Protein AF-X0TTV6-F1 (afdb_monomer_lite)

Organism: NCBI:txid412755

Structure (mmCIF, N/CA/C/O backbone):
data_AF-X0TTV6-F1
#
_entry.id   AF-X0TTV6-F1
#
loop_
_atom_site.group_PDB
_atom_site.id
_atom_site.type_symbol
_atom_site.label_atom_id
_atom_site.label_alt_id
_atom_site.label_comp_id
_atom_site.label_asym_id
_atom_site.label_entity_id
_atom_site.label_seq_id
_atom_site.pdbx_PDB_ins_code
_atom_site.Cartn_x
_atom_site.Cartn_y
_atom_site.Cartn_z
_atom_site.occupancy
_atom_site.B_iso_or_equiv
_atom_site.auth_seq_id
_atom_site.auth_comp_id
_atom_site.auth_asym_id
_atom_site.auth_atom_id
_atom_site.pdbx_PDB_model_num
ATOM 1 N N . ALA A 1 1 ? 21.799 3.631 -17.198 1.00 59.94 1 ALA A N 1
ATOM 2 C CA . ALA A 1 1 ? 22.851 4.004 -18.170 1.00 59.94 1 ALA A CA 1
ATOM 3 C C . ALA A 1 1 ? 22.970 5.523 -18.207 1.00 59.94 1 ALA A C 1
ATOM 5 O O . ALA A 1 1 ? 21.943 6.177 -18.081 1.00 59.94 1 ALA A O 1
ATOM 6 N N . ARG A 1 2 ? 24.186 6.078 -18.327 1.00 76.69 2 ARG A N 1
ATOM 7 C CA . ARG A 1 2 ? 24.385 7.537 -18.469 1.00 76.69 2 ARG A CA 1
ATOM 8 C C . ARG A 1 2 ? 24.127 8.032 -19.899 1.00 76.69 2 ARG A C 1
ATOM 10 O O . ARG A 1 2 ? 23.858 9.207 -20.084 1.00 76.69 2 ARG A O 1
ATOM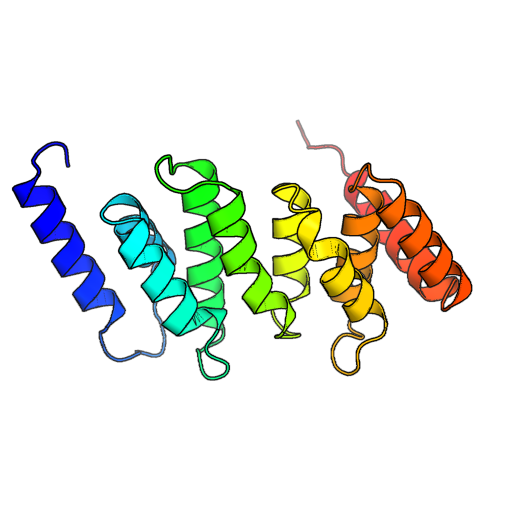 17 N N . ASP A 1 3 ? 24.189 7.132 -20.878 1.00 90.38 3 ASP A N 1
ATOM 18 C CA . ASP A 1 3 ? 23.841 7.404 -22.272 1.00 90.38 3 ASP A CA 1
ATOM 19 C C . ASP A 1 3 ? 22.304 7.411 -22.455 1.00 90.38 3 ASP A C 1
ATOM 21 O O . ASP A 1 3 ? 21.664 6.392 -22.152 1.00 90.38 3 ASP A O 1
ATOM 25 N N . PRO A 1 4 ? 21.706 8.520 -22.940 1.00 87.25 4 PRO A N 1
ATOM 26 C CA . PRO A 1 4 ? 20.267 8.622 -23.185 1.00 87.25 4 PRO A CA 1
ATOM 27 C C . PRO A 1 4 ? 19.713 7.590 -24.175 1.00 87.25 4 PRO A C 1
ATOM 29 O O . PRO A 1 4 ? 18.616 7.076 -23.957 1.00 87.25 4 PRO A O 1
ATOM 32 N N . ALA A 1 5 ? 20.454 7.243 -25.232 1.00 88.81 5 ALA A N 1
ATOM 33 C CA . ALA A 1 5 ? 19.992 6.291 -26.243 1.00 88.81 5 ALA A CA 1
ATOM 34 C C . ALA A 1 5 ? 19.939 4.866 -25.675 1.00 88.81 5 ALA A C 1
ATOM 36 O O . ALA A 1 5 ? 18.951 4.153 -25.852 1.00 88.81 5 ALA A O 1
ATOM 37 N N . VAL A 1 6 ? 20.962 4.480 -24.904 1.00 89.88 6 VAL A N 1
ATOM 38 C CA . VAL A 1 6 ? 20.978 3.192 -24.189 1.00 89.88 6 VAL A CA 1
ATOM 39 C C . VAL A 1 6 ? 19.870 3.145 -23.134 1.00 89.88 6 VAL A C 1
ATOM 41 O O . VAL A 1 6 ? 19.220 2.114 -22.964 1.00 89.88 6 VAL A O 1
ATOM 44 N N . ARG A 1 7 ? 19.619 4.258 -22.429 1.00 90.38 7 ARG A N 1
ATOM 45 C CA . ARG A 1 7 ? 18.520 4.356 -21.455 1.00 90.38 7 ARG A CA 1
ATOM 46 C C . ARG A 1 7 ? 17.162 4.122 -22.126 1.00 90.38 7 ARG A C 1
ATOM 48 O O . ARG A 1 7 ? 16.391 3.312 -21.618 1.00 90.38 7 ARG A O 1
ATOM 55 N N . ALA A 1 8 ? 16.904 4.772 -23.262 1.00 90.44 8 ALA A N 1
ATOM 56 C CA . ALA A 1 8 ? 15.663 4.611 -24.019 1.00 90.44 8 ALA A CA 1
ATOM 57 C C . ALA A 1 8 ? 15.483 3.174 -24.540 1.00 90.44 8 ALA A C 1
ATOM 59 O O . ALA A 1 8 ? 14.419 2.588 -24.352 1.00 90.44 8 ALA A O 1
ATOM 60 N N . GLY A 1 9 ? 16.537 2.571 -25.104 1.00 92.31 9 GLY A N 1
ATOM 61 C CA . GLY A 1 9 ? 16.493 1.179 -25.567 1.00 92.31 9 GLY A CA 1
ATOM 62 C C . GLY A 1 9 ? 16.199 0.179 -24.442 1.00 92.31 9 GLY A C 1
ATOM 63 O O . GLY A 1 9 ? 15.394 -0.736 -24.614 1.00 92.31 9 GLY A O 1
ATOM 64 N N . ASN A 1 10 ? 16.781 0.384 -23.256 1.00 92.56 10 ASN A N 1
ATOM 65 C CA . ASN A 1 10 ? 16.483 -0.446 -22.087 1.00 92.56 10 ASN A CA 1
ATOM 66 C C . ASN A 1 10 ? 15.038 -0.261 -21.602 1.00 92.56 10 ASN A C 1
ATOM 68 O O . ASN A 1 10 ? 14.392 -1.242 -21.243 1.00 92.56 10 ASN A O 1
ATOM 72 N N . ALA A 1 11 ? 14.519 0.971 -21.601 1.00 93.19 11 ALA A N 1
ATOM 73 C CA . ALA A 1 11 ? 13.137 1.240 -21.210 1.00 93.19 11 ALA A CA 1
ATOM 74 C C . ALA A 1 11 ? 12.148 0.534 -22.150 1.00 93.19 11 ALA A C 1
ATOM 76 O O . ALA A 1 11 ? 11.204 -0.102 -21.685 1.00 93.19 11 ALA A O 1
ATOM 77 N N . GLU A 1 12 ? 12.402 0.572 -23.461 1.00 93.25 12 GLU A N 1
ATOM 78 C CA . GLU A 1 12 ? 11.590 -0.134 -24.455 1.00 93.25 12 GLU A CA 1
ATOM 79 C C . GLU A 1 12 ? 11.631 -1.659 -24.256 1.00 93.25 12 GLU A C 1
ATOM 81 O O . GLU A 1 12 ? 10.594 -2.322 -24.324 1.00 93.25 12 GLU A O 1
ATOM 86 N N . LEU A 1 13 ? 12.811 -2.222 -23.968 1.00 92.38 13 LEU A N 1
ATOM 87 C CA . LEU A 1 13 ? 12.960 -3.648 -23.670 1.00 92.38 13 LEU A CA 1
ATOM 88 C C . LEU A 1 13 ? 12.150 -4.056 -22.433 1.00 92.38 13 LEU A C 1
ATOM 90 O O . LEU A 1 13 ? 11.380 -5.014 -22.500 1.00 92.38 13 LEU A O 1
ATOM 94 N N . LEU A 1 14 ? 12.299 -3.334 -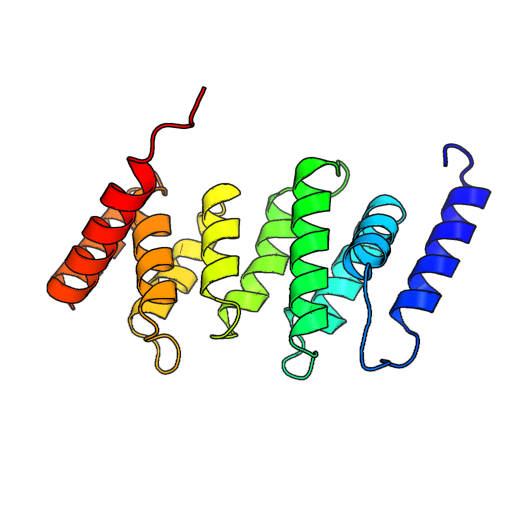21.318 1.00 93.56 14 LEU A N 1
ATOM 95 C CA . LEU A 1 14 ? 11.569 -3.649 -20.087 1.00 93.56 14 LEU A CA 1
ATOM 96 C C . LEU A 1 14 ? 10.059 -3.492 -20.279 1.00 93.56 14 LEU A C 1
ATOM 98 O O . LEU A 1 14 ? 9.304 -4.357 -19.846 1.00 93.56 14 LEU A O 1
ATOM 102 N N . HIS A 1 15 ? 9.615 -2.459 -20.998 1.00 92.50 15 HIS A N 1
ATOM 103 C CA . HIS A 1 15 ? 8.205 -2.294 -21.338 1.00 92.50 15 HIS A CA 1
ATOM 104 C C . HIS A 1 15 ? 7.678 -3.511 -22.121 1.00 92.50 15 HIS A C 1
ATOM 106 O O . HIS A 1 15 ? 6.651 -4.076 -21.749 1.00 92.50 15 HIS A O 1
ATOM 112 N N . LYS A 1 16 ? 8.404 -4.002 -23.135 1.00 91.12 16 LYS A N 1
ATOM 113 C CA . LYS A 1 16 ? 8.011 -5.218 -23.875 1.00 91.12 16 LYS A CA 1
ATOM 114 C C . LYS A 1 16 ? 7.901 -6.449 -22.972 1.00 91.12 16 LYS A C 1
ATOM 116 O O . LYS A 1 16 ? 6.944 -7.204 -23.117 1.00 91.12 16 LYS A O 1
ATOM 121 N N . LEU A 1 17 ? 8.831 -6.630 -22.032 1.00 90.50 17 LEU A N 1
ATOM 122 C CA . LEU A 1 17 ? 8.781 -7.736 -21.066 1.00 90.50 17 LEU A CA 1
ATOM 123 C C . LEU A 1 17 ? 7.566 -7.637 -20.133 1.00 90.50 17 LEU A C 1
ATOM 125 O O . LEU A 1 17 ? 6.956 -8.654 -19.822 1.00 90.50 17 LEU A O 1
ATOM 129 N N . ILE A 1 18 ? 7.179 -6.425 -19.727 1.00 90.38 18 ILE A N 1
ATOM 130 C CA . ILE A 1 18 ? 5.988 -6.192 -18.893 1.00 90.38 18 ILE A CA 1
ATOM 131 C C . ILE A 1 18 ? 4.692 -6.512 -19.655 1.00 90.38 18 ILE A C 1
ATOM 133 O O . ILE A 1 18 ? 3.723 -6.973 -19.055 1.00 90.38 18 ILE A O 1
ATOM 137 N N . LEU A 1 19 ? 4.656 -6.257 -20.966 1.00 89.75 19 LEU A N 1
ATOM 138 C CA . LEU A 1 19 ? 3.478 -6.501 -21.807 1.00 89.75 19 LEU A CA 1
ATOM 139 C C . LEU A 1 19 ? 3.351 -7.942 -22.309 1.00 89.75 19 LEU A C 1
ATOM 141 O O . LEU A 1 19 ? 2.299 -8.282 -22.855 1.00 89.75 19 LEU A O 1
ATOM 145 N N . ALA A 1 20 ? 4.400 -8.753 -22.179 1.00 85.44 20 ALA A N 1
ATOM 146 C CA . ALA A 1 20 ? 4.386 -10.134 -22.634 1.00 85.44 20 ALA A CA 1
ATOM 147 C C . ALA A 1 20 ? 3.267 -10.939 -21.935 1.00 85.44 20 ALA A C 1
ATOM 149 O O . ALA A 1 20 ? 2.928 -10.629 -20.786 1.00 85.44 20 ALA A O 1
ATOM 150 N N . PRO A 1 21 ? 2.678 -11.944 -22.618 1.00 77.31 21 PRO A N 1
ATOM 151 C CA . PRO A 1 21 ? 1.683 -12.829 -22.021 1.00 77.31 21 PRO A CA 1
ATOM 152 C C . PRO A 1 21 ? 2.164 -13.414 -20.693 1.00 77.31 21 PRO A C 1
ATOM 154 O O . PRO A 1 21 ? 3.356 -13.642 -20.494 1.00 77.31 21 PRO A O 1
ATOM 157 N N . GLU A 1 22 ? 1.224 -13.612 -19.777 1.00 67.94 22 GLU A N 1
ATOM 158 C CA . GLU A 1 22 ? 1.512 -14.125 -18.443 1.00 67.94 22 GLU A CA 1
ATOM 159 C C . GLU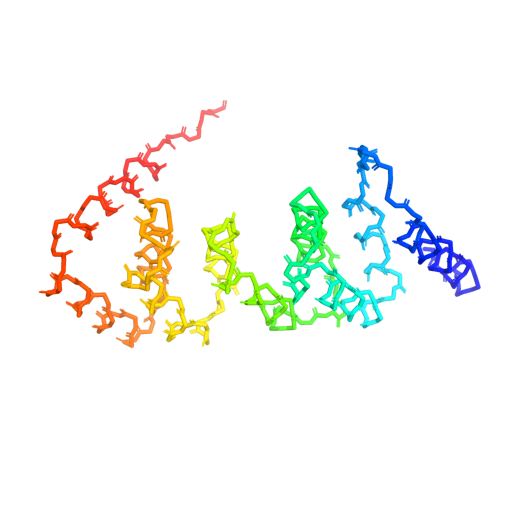 A 1 22 ? 1.821 -15.624 -18.538 1.00 67.94 22 GLU A C 1
ATOM 161 O O . GLU A 1 22 ? 0.965 -16.397 -18.962 1.00 67.94 22 GLU A O 1
ATOM 166 N N . ASP A 1 23 ? 3.028 -16.024 -18.141 1.00 65.00 23 ASP A N 1
ATOM 167 C CA . ASP A 1 23 ? 3.352 -17.419 -17.836 1.00 65.00 23 ASP A CA 1
ATOM 168 C C . ASP A 1 23 ? 3.239 -17.620 -16.313 1.00 65.00 23 ASP A C 1
ATOM 170 O O . ASP A 1 23 ? 3.507 -16.691 -15.544 1.00 65.00 23 ASP A O 1
ATOM 174 N N . ASP A 1 24 ? 2.878 -18.831 -15.868 1.00 53.91 24 ASP A N 1
ATOM 175 C CA . ASP A 1 24 ? 2.505 -19.165 -14.473 1.00 53.91 24 ASP A CA 1
ATOM 176 C C . ASP A 1 24 ? 3.559 -18.812 -13.397 1.00 53.91 24 ASP A C 1
ATOM 178 O O . ASP A 1 24 ? 3.276 -18.858 -12.197 1.00 53.91 24 ASP A O 1
ATOM 182 N N . PHE A 1 25 ? 4.783 -18.446 -13.789 1.00 54.16 25 PHE A N 1
ATOM 183 C CA . PHE A 1 25 ? 5.845 -18.068 -12.865 1.00 54.16 25 PHE A CA 1
ATOM 184 C C . PHE A 1 25 ? 6.717 -16.926 -13.402 1.00 54.16 25 PHE A C 1
ATOM 186 O O . PHE A 1 25 ? 7.656 -17.141 -14.169 1.00 54.16 25 PHE A O 1
ATOM 193 N N . ARG A 1 26 ? 6.458 -15.699 -12.929 1.00 75.38 26 ARG A N 1
ATOM 194 C CA . ARG A 1 26 ? 7.274 -14.508 -13.226 1.00 75.38 26 ARG A CA 1
ATOM 195 C C . ARG A 1 26 ? 8.279 -14.191 -12.108 1.00 75.38 26 ARG A C 1
ATOM 197 O O . ARG A 1 26 ? 8.253 -13.115 -11.515 1.00 75.38 26 ARG A O 1
ATOM 204 N N . ALA A 1 27 ? 9.182 -15.122 -11.791 1.00 80.75 27 ALA A N 1
ATOM 205 C CA . ALA A 1 27 ? 10.263 -14.818 -10.845 1.00 80.75 27 ALA A CA 1
ATOM 206 C C . ALA A 1 27 ? 11.088 -13.601 -11.295 1.00 80.75 27 ALA A C 1
ATOM 208 O O . ALA A 1 27 ? 11.494 -13.503 -12.451 1.00 80.75 27 ALA A O 1
ATOM 209 N N . GLY A 1 28 ? 11.353 -12.684 -10.360 1.00 85.31 28 GLY A N 1
ATOM 210 C CA . GLY A 1 28 ? 12.114 -11.457 -10.614 1.00 85.31 28 GLY A CA 1
ATOM 211 C C . GLY A 1 28 ? 11.337 -10.360 -11.348 1.00 85.31 28 GLY A C 1
ATOM 212 O O . GLY A 1 28 ? 11.941 -9.386 -11.806 1.00 85.31 28 GLY A O 1
ATOM 213 N N . PHE A 1 29 ? 10.012 -10.488 -11.482 1.00 93.38 29 PHE A N 1
ATOM 214 C CA . PHE A 1 29 ? 9.191 -9.493 -12.174 1.00 93.38 29 PHE A CA 1
ATOM 215 C C . PHE A 1 29 ? 9.173 -8.126 -11.489 1.00 93.38 29 PHE A C 1
ATOM 217 O O . PHE A 1 29 ? 9.141 -7.094 -12.155 1.00 93.38 29 PHE A O 1
ATOM 224 N N . ASP A 1 30 ? 9.289 -8.102 -10.167 1.00 94.50 30 ASP A N 1
ATOM 225 C CA . ASP A 1 30 ? 9.521 -6.894 -9.374 1.00 94.50 30 ASP A CA 1
ATOM 226 C C . ASP A 1 30 ? 10.788 -6.148 -9.811 1.00 94.50 30 ASP A C 1
ATOM 228 O O . ASP A 1 30 ? 10.767 -4.924 -9.920 1.00 94.50 30 ASP A O 1
ATOM 232 N N . GLY A 1 31 ? 11.861 -6.871 -10.148 1.00 95.25 31 GLY A N 1
ATOM 233 C CA . GLY A 1 31 ? 13.087 -6.287 -10.695 1.00 95.25 31 GLY A CA 1
ATOM 234 C C . GLY A 1 31 ? 12.886 -5.653 -12.075 1.00 95.25 31 GLY A C 1
ATOM 235 O O . GLY A 1 31 ? 13.422 -4.577 -12.344 1.00 95.25 31 GLY A O 1
ATOM 236 N N . ILE A 1 32 ? 12.070 -6.271 -12.934 1.00 95.38 32 ILE A N 1
ATOM 237 C CA . ILE A 1 32 ? 11.704 -5.718 -14.250 1.00 95.38 32 ILE A CA 1
ATOM 238 C C . ILE A 1 32 ? 10.885 -4.432 -14.073 1.00 95.38 32 ILE A C 1
ATOM 240 O O . ILE A 1 32 ? 11.203 -3.408 -14.682 1.00 95.38 32 ILE A O 1
ATOM 244 N N . LEU A 1 33 ? 9.869 -4.461 -13.206 1.00 97.25 33 LEU A N 1
ATOM 245 C CA . LEU A 1 33 ? 9.023 -3.304 -12.899 1.00 97.25 33 LEU A CA 1
ATOM 246 C C . LEU A 1 33 ? 9.828 -2.166 -12.250 1.00 97.25 33 LEU A C 1
ATOM 248 O O . LEU A 1 33 ? 9.709 -1.014 -12.666 1.00 97.25 33 LEU A O 1
ATOM 252 N N . GLY A 1 34 ? 10.689 -2.484 -11.281 1.00 96.81 34 GLY A N 1
ATOM 253 C CA . GLY A 1 34 ? 11.559 -1.519 -10.606 1.00 96.81 34 GLY A CA 1
ATOM 254 C C . GLY A 1 34 ? 12.596 -0.910 -11.550 1.00 96.81 34 GLY A C 1
ATOM 255 O O . GLY A 1 34 ? 12.814 0.301 -11.542 1.00 96.81 34 GLY A O 1
ATOM 256 N N . GLY A 1 35 ? 13.183 -1.725 -12.429 1.00 96.44 35 GLY A N 1
ATOM 257 C CA . GLY A 1 35 ? 14.070 -1.252 -13.488 1.00 96.44 35 GLY A CA 1
ATOM 258 C C . GLY A 1 35 ? 13.361 -0.303 -14.451 1.00 96.44 35 GLY A C 1
ATOM 259 O O . GLY A 1 35 ? 13.924 0.730 -14.810 1.00 96.44 35 GLY A O 1
ATOM 260 N N . TYR A 1 36 ? 12.117 -0.607 -14.833 1.00 96.88 36 TYR A N 1
ATOM 261 C CA . TYR A 1 36 ? 11.345 0.273 -15.707 1.00 96.88 36 TYR A CA 1
ATOM 262 C C . TYR A 1 36 ? 11.014 1.598 -15.017 1.00 96.88 36 TYR A C 1
ATOM 264 O O . TYR A 1 36 ? 11.252 2.650 -15.605 1.00 96.88 36 TYR A O 1
ATOM 272 N N . LEU A 1 37 ? 10.601 1.561 -13.744 1.00 96.62 37 LEU A N 1
ATOM 273 C CA . LEU A 1 37 ? 10.412 2.764 -12.930 1.00 96.62 37 LEU A CA 1
ATOM 274 C C . LEU A 1 37 ? 11.682 3.627 -12.861 1.00 96.62 37 LEU A C 1
ATOM 276 O O . LEU A 1 37 ? 11.588 4.839 -12.978 1.00 96.62 37 LEU A O 1
ATOM 280 N N . LEU A 1 38 ? 12.875 3.039 -12.717 1.00 95.88 38 LEU A N 1
ATOM 281 C CA . LEU A 1 38 ? 14.136 3.798 -12.699 1.00 95.88 38 LEU A CA 1
ATOM 282 C C . LEU A 1 38 ? 14.504 4.436 -14.047 1.00 95.88 38 LEU A C 1
ATOM 284 O O . LEU A 1 38 ? 15.281 5.395 -14.076 1.00 95.88 38 LEU A O 1
ATOM 288 N N . LEU A 1 39 ? 14.029 3.874 -15.161 1.00 95.25 39 LEU A N 1
ATOM 289 C CA . LEU A 1 39 ? 14.348 4.346 -16.511 1.00 95.25 39 LEU A CA 1
ATOM 290 C C . LEU A 1 39 ? 13.320 5.353 -17.039 1.00 95.25 39 LEU A C 1
ATOM 292 O O . LEU A 1 39 ? 13.707 6.302 -17.726 1.00 95.25 39 LEU A O 1
ATOM 296 N N . ASP A 1 40 ? 12.047 5.159 -16.711 1.00 95.62 40 ASP A N 1
ATOM 297 C CA . ASP A 1 40 ? 10.930 6.026 -17.089 1.00 95.62 40 ASP A CA 1
ATOM 298 C C . ASP A 1 40 ? 9.889 6.055 -15.951 1.00 95.62 40 ASP A C 1
ATOM 300 O O . ASP A 1 40 ? 8.913 5.299 -15.968 1.00 95.62 40 ASP A O 1
ATOM 304 N N . PRO A 1 41 ? 10.098 6.896 -14.924 1.00 96.00 41 PRO A N 1
ATOM 305 C CA . PRO A 1 41 ? 9.284 6.856 -13.713 1.00 96.00 41 PRO A CA 1
ATOM 306 C C . PRO A 1 41 ? 7.817 7.211 -13.937 1.00 96.00 41 PRO A C 1
ATOM 308 O O . PRO A 1 41 ? 6.933 6.577 -13.362 1.00 96.00 41 PRO A O 1
ATOM 311 N N . THR A 1 42 ? 7.532 8.217 -14.770 1.00 95.62 42 THR A N 1
ATOM 312 C CA . THR A 1 42 ? 6.153 8.657 -15.023 1.00 95.62 42 THR A CA 1
ATOM 313 C C . THR A 1 42 ? 5.364 7.588 -15.774 1.00 95.62 42 THR A C 1
ATOM 315 O O . THR A 1 42 ? 4.276 7.210 -15.327 1.00 95.62 42 THR A O 1
ATOM 318 N N . SER A 1 43 ? 5.912 7.052 -16.870 1.00 96.50 43 SER A N 1
ATOM 319 C CA . SER A 1 43 ? 5.242 5.985 -17.624 1.00 96.50 43 SER A CA 1
ATOM 320 C C . SER A 1 43 ? 5.196 4.684 -16.825 1.00 96.50 43 SER A C 1
ATOM 322 O O . SER A 1 43 ? 4.173 3.999 -16.820 1.00 96.50 43 SER A O 1
ATOM 324 N N . GLY A 1 44 ? 6.271 4.366 -16.100 1.00 97.44 44 GLY A N 1
ATOM 325 C CA . GLY A 1 44 ? 6.368 3.188 -15.244 1.00 97.44 44 GLY A CA 1
ATOM 326 C C . GLY A 1 44 ? 5.311 3.167 -14.148 1.00 97.44 44 GLY A C 1
ATOM 327 O O . GLY A 1 44 ? 4.618 2.160 -13.991 1.00 97.44 44 GLY A O 1
ATOM 328 N N . LEU A 1 45 ? 5.121 4.286 -13.441 1.00 98.31 45 LEU A N 1
ATOM 329 C CA . LEU A 1 45 ? 4.093 4.393 -12.407 1.00 98.31 45 LEU A CA 1
ATOM 330 C C . LEU A 1 45 ? 2.688 4.254 -13.004 1.00 98.31 45 LEU A C 1
ATOM 332 O O . LEU A 1 45 ? 1.879 3.490 -12.483 1.00 98.31 45 LEU A O 1
ATOM 336 N N . SER A 1 46 ? 2.416 4.936 -14.122 1.00 97.75 46 SER A N 1
ATOM 337 C CA . SER A 1 46 ? 1.116 4.863 -14.801 1.00 97.75 46 SER A CA 1
ATOM 338 C C . SER A 1 46 ? 0.785 3.441 -15.280 1.00 97.75 46 SER A C 1
ATOM 340 O O . SER A 1 46 ? -0.344 2.962 -15.116 1.00 97.75 46 SER A O 1
ATOM 342 N N . LEU A 1 47 ? 1.778 2.728 -15.818 1.00 97.31 47 LEU A N 1
ATOM 343 C CA . LEU A 1 47 ? 1.632 1.337 -16.240 1.00 97.31 47 LEU A CA 1
ATOM 344 C C . LEU A 1 47 ? 1.365 0.415 -15.044 1.00 97.31 47 LEU A C 1
ATOM 346 O O . LEU A 1 47 ? 0.455 -0.409 -15.104 1.00 97.31 47 LEU A O 1
ATOM 350 N N . ILE A 1 48 ? 2.116 0.569 -13.950 1.00 97.94 48 ILE A N 1
ATOM 351 C CA . ILE A 1 48 ? 1.931 -0.238 -12.738 1.00 97.94 48 ILE A CA 1
ATOM 352 C C . ILE A 1 48 ? 0.547 -0.009 -12.122 1.00 97.94 48 ILE A C 1
ATOM 354 O O . ILE A 1 48 ? -0.151 -0.975 -11.794 1.00 97.94 48 ILE A O 1
ATOM 358 N N . GLU A 1 49 ? 0.134 1.253 -11.988 1.00 97.19 49 GLU A N 1
ATOM 359 C CA . GLU A 1 49 ? -1.157 1.608 -11.399 1.00 97.19 49 GLU A CA 1
ATOM 360 C C . GLU A 1 49 ? -2.308 1.010 -12.210 1.00 97.19 49 GLU A C 1
ATOM 362 O O . GLU A 1 49 ? -3.154 0.311 -11.652 1.00 97.19 49 GLU A O 1
ATOM 367 N N . SER A 1 50 ? -2.314 1.228 -13.527 1.00 96.69 50 SER A N 1
ATOM 368 C CA . SER A 1 50 ? -3.402 0.771 -14.397 1.00 96.69 50 SER A CA 1
ATOM 369 C C . SER A 1 50 ? -3.468 -0.749 -14.534 1.00 96.69 50 SER A C 1
ATOM 371 O O . SER A 1 50 ? -4.562 -1.314 -14.526 1.00 96.69 50 SER A O 1
ATOM 373 N N . ARG A 1 51 ? -2.320 -1.427 -14.654 1.00 95.56 51 ARG A N 1
ATOM 374 C CA . ARG A 1 51 ? -2.287 -2.855 -14.990 1.00 95.56 51 ARG A CA 1
ATOM 375 C C . ARG A 1 51 ? -2.403 -3.772 -13.778 1.00 95.56 51 ARG A C 1
ATOM 377 O O . ARG A 1 51 ? -2.975 -4.853 -13.915 1.00 95.56 51 ARG A O 1
ATOM 384 N N . TYR A 1 52 ? -1.892 -3.344 -12.620 1.00 96.50 52 TYR A N 1
ATOM 385 C CA . TYR A 1 52 ? -1.791 -4.194 -11.430 1.00 96.50 52 TYR A CA 1
ATOM 386 C C . TYR A 1 52 ? -2.582 -3.656 -10.239 1.00 96.50 52 TYR A C 1
ATOM 388 O O . TYR A 1 52 ? -3.381 -4.389 -9.660 1.00 96.50 52 TYR A O 1
ATOM 396 N N . LEU A 1 53 ? -2.399 -2.386 -9.867 1.00 97.56 53 LEU A N 1
ATOM 397 C CA . LEU A 1 53 ? -2.956 -1.884 -8.603 1.00 97.56 53 LEU A CA 1
ATOM 398 C C . LEU A 1 53 ? -4.460 -1.605 -8.699 1.00 97.56 53 LEU A C 1
ATOM 400 O O . LEU A 1 53 ? -5.224 -2.036 -7.837 1.00 97.56 53 LEU A O 1
ATOM 404 N N . ALA A 1 54 ? -4.884 -0.914 -9.760 1.00 95.69 54 ALA A N 1
ATOM 405 C CA . ALA A 1 54 ? -6.280 -0.562 -10.015 1.00 95.69 54 ALA A CA 1
ATOM 406 C C . ALA A 1 54 ? -7.056 -1.658 -10.768 1.00 95.69 54 ALA A C 1
ATOM 408 O O . ALA A 1 54 ? -8.278 -1.575 -10.878 1.00 95.69 54 ALA A O 1
ATOM 409 N N . ASN A 1 55 ? -6.368 -2.681 -11.284 1.00 95.38 55 ASN A N 1
ATOM 410 C CA . ASN A 1 55 ? -6.984 -3.780 -12.018 1.00 95.38 55 ASN A CA 1
ATOM 411 C C . ASN A 1 55 ? -7.413 -4.913 -11.061 1.00 95.38 55 ASN A C 1
ATOM 413 O O . ASN A 1 55 ? -6.553 -5.649 -10.567 1.00 95.38 55 ASN A O 1
ATOM 417 N N . PRO A 1 56 ? -8.724 -5.128 -10.835 1.00 93.56 56 PRO A N 1
ATOM 418 C CA . PRO A 1 56 ? -9.201 -6.183 -9.941 1.00 93.56 56 PRO A CA 1
ATOM 419 C C . PRO A 1 56 ? -8.955 -7.598 -10.486 1.00 93.56 56 PRO A C 1
ATOM 421 O O . PRO A 1 56 ? -9.038 -8.553 -9.722 1.00 93.56 56 PRO A O 1
ATOM 424 N N . GLN A 1 57 ? -8.661 -7.742 -11.783 1.00 93.38 57 GLN A N 1
ATOM 425 C CA . GLN A 1 57 ? -8.369 -9.028 -12.426 1.00 93.38 57 GLN A CA 1
ATOM 426 C C . GLN A 1 57 ? -6.871 -9.353 -12.458 1.00 93.38 57 GLN A C 1
ATOM 428 O O . GLN A 1 57 ? -6.497 -10.430 -12.910 1.00 93.38 57 GLN A O 1
ATOM 433 N N . ALA A 1 58 ? -6.004 -8.439 -12.007 1.00 93.75 58 ALA A N 1
ATOM 434 C CA . ALA A 1 58 ? -4.570 -8.695 -11.973 1.00 93.75 58 ALA A CA 1
ATOM 435 C C . ALA A 1 58 ? -4.245 -9.849 -11.019 1.00 93.75 58 ALA A C 1
ATOM 437 O O . ALA A 1 58 ? -4.735 -9.876 -9.879 1.00 93.75 58 ALA A O 1
ATOM 438 N N . ALA A 1 59 ? -3.386 -10.764 -11.475 1.00 92.81 59 ALA A N 1
ATOM 439 C CA . ALA A 1 59 ? -2.963 -11.913 -10.694 1.00 92.81 59 ALA A CA 1
ATOM 440 C C . ALA A 1 59 ? -2.281 -11.479 -9.390 1.00 92.81 59 ALA A C 1
ATOM 442 O O . ALA A 1 59 ? -1.514 -10.515 -9.339 1.00 92.81 59 ALA A O 1
ATOM 443 N N . VAL A 1 60 ? -2.538 -12.226 -8.313 1.00 93.38 60 VAL A N 1
ATOM 444 C CA . VAL A 1 60 ? -2.065 -11.862 -6.970 1.00 93.38 60 VAL A CA 1
ATOM 445 C C . VAL A 1 60 ? -0.540 -11.739 -6.908 1.00 93.38 60 VAL A C 1
ATOM 447 O O . VAL A 1 60 ? -0.028 -10.846 -6.233 1.00 93.38 60 VAL A O 1
ATOM 450 N N . GLY A 1 61 ? 0.184 -12.612 -7.617 1.00 93.12 61 GLY A N 1
ATOM 451 C CA . GLY A 1 61 ? 1.645 -12.569 -7.700 1.00 93.12 61 GLY A CA 1
ATOM 452 C C . GLY A 1 61 ? 2.159 -11.267 -8.314 1.00 93.12 61 GLY A C 1
ATOM 453 O O . GLY A 1 61 ? 3.039 -10.626 -7.742 1.00 93.12 61 GLY A O 1
ATOM 454 N N . ASP A 1 62 ? 1.554 -10.813 -9.410 1.00 93.62 62 ASP A N 1
ATOM 455 C CA . ASP A 1 62 ? 1.988 -9.596 -10.101 1.00 93.62 62 ASP A CA 1
ATOM 456 C C . ASP A 1 62 ? 1.707 -8.336 -9.293 1.00 93.62 62 ASP A C 1
ATOM 458 O O . ASP A 1 62 ? 2.528 -7.424 -9.266 1.00 93.62 62 ASP A O 1
ATOM 462 N N . VAL A 1 63 ? 0.590 -8.299 -8.563 1.00 97.00 63 VAL A N 1
ATOM 463 C CA . VAL A 1 63 ? 0.297 -7.190 -7.645 1.00 97.00 63 VAL A CA 1
ATOM 464 C C . VAL A 1 63 ? 1.341 -7.122 -6.528 1.00 97.00 63 VAL A C 1
ATOM 466 O O . VAL A 1 63 ? 1.795 -6.032 -6.178 1.00 97.00 63 VAL A O 1
ATOM 469 N N . ARG A 1 64 ? 1.788 -8.273 -6.003 1.00 96.31 64 ARG A N 1
ATOM 470 C CA . ARG A 1 64 ? 2.878 -8.321 -5.012 1.00 96.31 64 ARG A CA 1
ATOM 471 C C . ARG A 1 64 ? 4.204 -7.852 -5.608 1.00 96.31 64 ARG A C 1
ATOM 473 O O . ARG A 1 64 ? 4.906 -7.087 -4.951 1.00 96.31 64 ARG A O 1
ATOM 480 N N . HIS A 1 65 ? 4.525 -8.252 -6.840 1.00 96.56 65 HIS A N 1
ATOM 481 C CA . HIS A 1 65 ? 5.717 -7.769 -7.542 1.00 96.56 65 HIS A CA 1
ATOM 482 C C . HIS A 1 65 ? 5.660 -6.260 -7.810 1.00 96.56 65 HIS A C 1
ATOM 484 O O . HIS A 1 65 ? 6.645 -5.558 -7.589 1.00 96.56 65 HIS A O 1
ATOM 490 N N . ALA A 1 66 ? 4.502 -5.737 -8.207 1.00 97.81 66 ALA A N 1
ATOM 491 C CA . ALA A 1 66 ? 4.278 -4.307 -8.384 1.00 97.81 66 ALA A CA 1
ATOM 492 C C . ALA A 1 66 ? 4.451 -3.530 -7.073 1.00 97.81 66 ALA A C 1
ATOM 494 O O . ALA A 1 66 ? 5.153 -2.520 -7.044 1.00 97.81 66 ALA A O 1
ATOM 495 N N . GLN A 1 67 ? 3.877 -4.019 -5.970 1.00 98.06 67 GLN A N 1
ATOM 496 C CA . GLN A 1 67 ? 4.054 -3.409 -4.651 1.00 98.06 67 GLN A CA 1
ATOM 497 C C . GLN A 1 67 ? 5.530 -3.432 -4.212 1.00 98.06 67 GLN A C 1
ATOM 499 O O . GLN A 1 67 ? 6.036 -2.433 -3.702 1.00 98.06 67 GLN A O 1
ATOM 504 N N . ALA A 1 68 ? 6.249 -4.533 -4.457 1.00 98.00 68 ALA A N 1
ATOM 505 C CA . ALA A 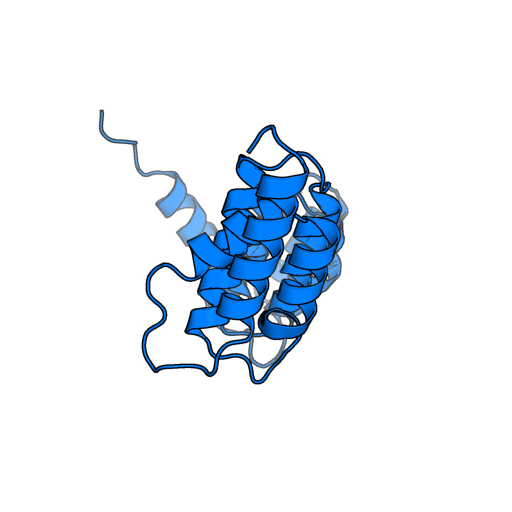1 68 ? 7.686 -4.629 -4.191 1.00 98.00 68 ALA A CA 1
ATOM 506 C C . ALA A 1 68 ? 8.504 -3.626 -5.026 1.00 98.00 68 ALA A C 1
ATOM 508 O O . ALA A 1 68 ? 9.370 -2.942 -4.482 1.00 98.00 68 ALA A O 1
ATOM 509 N N . ALA A 1 69 ? 8.182 -3.469 -6.312 1.00 98.25 69 ALA A N 1
ATOM 510 C CA . ALA A 1 69 ? 8.828 -2.495 -7.189 1.00 98.25 69 ALA A CA 1
ATOM 511 C C . ALA A 1 69 ? 8.612 -1.044 -6.722 1.00 98.25 69 ALA A C 1
ATOM 513 O O . ALA A 1 69 ? 9.548 -0.245 -6.761 1.00 98.25 69 ALA A O 1
ATOM 514 N N . LEU A 1 70 ? 7.414 -0.706 -6.228 1.00 98.38 70 LEU A N 1
ATOM 515 C CA . LEU A 1 70 ? 7.142 0.618 -5.654 1.00 98.38 70 LEU A CA 1
ATOM 516 C C . LEU A 1 70 ? 7.930 0.869 -4.366 1.00 98.38 70 LEU A C 1
ATOM 518 O O . LEU A 1 70 ? 8.449 1.967 -4.190 1.00 98.38 70 LEU A O 1
ATOM 522 N N . ARG A 1 71 ? 8.066 -0.135 -3.490 1.00 98.19 71 ARG A N 1
ATOM 523 C CA . ARG A 1 71 ? 8.909 -0.037 -2.282 1.00 98.19 71 ARG A CA 1
ATOM 524 C C . ARG A 1 71 ? 10.372 0.184 -2.628 1.00 98.19 71 ARG A C 1
ATOM 526 O O . ARG A 1 71 ? 10.999 1.078 -2.070 1.00 98.19 71 ARG A O 1
ATOM 533 N N . PHE A 1 72 ? 10.885 -0.581 -3.587 1.00 97.75 72 PHE A N 1
ATOM 534 C CA . PHE A 1 72 ? 12.234 -0.395 -4.104 1.00 97.75 72 PHE A CA 1
ATOM 535 C C . PHE A 1 72 ? 12.421 1.022 -4.666 1.00 97.75 72 PHE A C 1
ATOM 537 O O . PHE A 1 72 ? 13.388 1.704 -4.332 1.00 97.75 72 PHE A O 1
ATOM 544 N N . TYR A 1 73 ? 11.478 1.508 -5.476 1.00 97.88 73 TYR A N 1
ATOM 545 C CA . TYR A 1 73 ? 11.570 2.861 -6.019 1.00 97.88 73 TYR A CA 1
ATOM 546 C C . TYR A 1 73 ? 11.441 3.943 -4.936 1.00 97.88 73 TYR A C 1
ATOM 548 O O . TYR A 1 73 ? 12.111 4.963 -5.028 1.00 97.88 73 TYR A O 1
ATOM 556 N N . HIS A 1 74 ? 10.634 3.736 -3.895 1.00 97.06 74 HIS A N 1
ATOM 557 C CA . HIS A 1 74 ? 10.563 4.657 -2.758 1.00 97.06 74 HIS A CA 1
ATOM 558 C C . HIS A 1 74 ? 11.917 4.791 -2.036 1.00 97.06 74 HIS A C 1
ATOM 560 O O . HIS A 1 74 ? 12.257 5.869 -1.560 1.00 97.06 74 HIS A O 1
ATOM 566 N N . GLU A 1 75 ? 12.693 3.709 -1.946 1.00 95.69 75 GLU A N 1
ATOM 567 C CA . GLU A 1 75 ? 13.996 3.699 -1.269 1.00 95.69 75 GLU A CA 1
ATOM 568 C C . GLU A 1 75 ? 15.137 4.255 -2.139 1.00 95.69 75 GLU A C 1
ATOM 570 O O . GLU A 1 75 ? 16.003 4.970 -1.635 1.00 95.69 75 GLU A O 1
ATOM 575 N N . TYR A 1 76 ? 15.141 3.948 -3.441 1.00 94.94 76 TYR A N 1
ATOM 576 C CA . TYR A 1 76 ? 16.283 4.229 -4.327 1.00 94.94 76 TYR A CA 1
ATOM 577 C C . TYR A 1 76 ? 15.987 5.207 -5.476 1.00 94.94 76 TYR A C 1
ATOM 579 O O . TYR A 1 76 ? 16.907 5.676 -6.153 1.00 94.94 76 TYR A O 1
ATOM 587 N N . GLY A 1 77 ? 14.715 5.492 -5.744 1.00 93.25 77 GLY A N 1
ATOM 588 C CA . GLY A 1 77 ? 14.266 6.441 -6.758 1.00 93.25 77 GLY A CA 1
ATOM 589 C C . GLY A 1 77 ? 14.368 7.892 -6.285 1.00 93.25 77 GLY A C 1
ATOM 590 O O . GLY A 1 77 ? 14.536 8.175 -5.104 1.00 93.25 77 GLY A O 1
ATOM 591 N N . HIS A 1 78 ? 14.287 8.833 -7.226 1.00 92.81 78 HIS A N 1
ATOM 592 C CA . HIS A 1 78 ? 14.420 10.266 -6.916 1.00 92.81 78 HIS A CA 1
ATOM 593 C C . HIS A 1 78 ? 13.510 11.186 -7.740 1.00 92.81 78 HIS A C 1
ATOM 595 O O . HIS A 1 78 ? 13.310 12.332 -7.354 1.00 92.81 78 HIS A O 1
ATOM 601 N N . GLU A 1 79 ? 12.949 10.719 -8.862 1.00 95.75 79 GLU A N 1
ATOM 602 C CA . GLU A 1 79 ? 12.130 11.572 -9.738 1.00 95.75 79 GLU A CA 1
ATOM 603 C C . GLU A 1 79 ? 10.645 11.627 -9.327 1.00 95.75 79 GLU A C 1
ATOM 605 O O . GLU A 1 79 ? 9.974 12.618 -9.602 1.00 95.75 79 GLU A O 1
ATOM 610 N N . LEU A 1 80 ? 10.117 10.585 -8.668 1.00 96.38 80 LEU A N 1
ATOM 611 C CA . LEU A 1 80 ? 8.736 10.583 -8.165 1.00 96.38 80 LEU A CA 1
ATOM 612 C C . LEU A 1 80 ? 8.741 10.973 -6.691 1.00 96.38 80 LEU A C 1
ATOM 614 O O . LEU A 1 80 ? 9.569 10.495 -5.919 1.00 96.38 80 LEU A O 1
ATOM 618 N N . SER A 1 81 ? 7.783 11.803 -6.297 1.00 95.31 81 SER A N 1
ATOM 619 C CA . SER A 1 81 ? 7.553 12.139 -4.893 1.00 95.31 81 SER A CA 1
ATOM 620 C C . SER A 1 81 ? 6.967 10.957 -4.114 1.00 95.31 81 SER A C 1
ATOM 622 O O . SER A 1 81 ? 6.246 10.125 -4.671 1.00 95.31 81 SER A O 1
ATOM 624 N N . ALA A 1 82 ? 7.193 10.938 -2.796 1.00 92.69 82 ALA A N 1
ATOM 625 C CA . ALA A 1 82 ? 6.553 9.979 -1.893 1.00 92.69 82 ALA A CA 1
ATOM 626 C C . ALA A 1 82 ? 5.019 9.994 -2.034 1.00 92.69 82 ALA A C 1
ATOM 628 O O . ALA A 1 82 ? 4.404 8.934 -2.076 1.00 92.69 82 ALA A O 1
ATOM 629 N N . GLN A 1 83 ? 4.418 11.176 -2.233 1.00 95.94 83 GLN A N 1
ATOM 630 C CA . GLN A 1 83 ? 2.974 11.329 -2.440 1.00 95.94 83 GLN A CA 1
ATOM 631 C C . GLN A 1 83 ? 2.467 10.623 -3.708 1.00 95.94 83 GLN A C 1
ATOM 633 O O . GLN A 1 83 ? 1.366 10.072 -3.719 1.00 95.94 83 GLN A O 1
ATOM 638 N N . GLN A 1 84 ? 3.238 10.638 -4.801 1.00 97.38 84 GLN A N 1
ATOM 639 C CA . GLN A 1 84 ? 2.851 9.934 -6.031 1.00 97.38 84 GLN A CA 1
ATOM 640 C C . GLN A 1 84 ? 2.845 8.417 -5.818 1.00 97.38 84 GLN A C 1
ATOM 642 O O . GLN A 1 84 ? 1.922 7.735 -6.263 1.00 97.38 84 GLN A O 1
ATOM 647 N N . LEU A 1 85 ? 3.844 7.897 -5.101 1.00 97.56 85 LEU A N 1
ATOM 648 C CA . LEU A 1 85 ? 3.944 6.472 -4.786 1.00 97.56 85 LEU A CA 1
ATOM 649 C C . LEU A 1 85 ? 2.853 6.038 -3.803 1.00 97.56 85 LEU A C 1
ATOM 651 O O . LEU A 1 85 ? 2.187 5.028 -4.038 1.00 97.56 85 LEU A O 1
ATOM 655 N N . SER A 1 86 ? 2.624 6.810 -2.739 1.00 97.38 86 SER A N 1
ATOM 656 C CA . SER A 1 86 ? 1.585 6.511 -1.754 1.00 97.38 86 SER A CA 1
ATOM 657 C C . SER A 1 86 ? 0.194 6.533 -2.388 1.00 97.38 86 SER A C 1
ATOM 659 O O . SER A 1 86 ? -0.577 5.595 -2.196 1.00 97.38 86 SER A O 1
ATOM 661 N N . THR A 1 87 ? -0.097 7.516 -3.248 1.00 97.81 87 THR A N 1
ATOM 662 C CA . THR A 1 87 ? -1.362 7.593 -4.001 1.00 97.81 87 THR A CA 1
ATOM 663 C C . THR A 1 87 ? -1.600 6.343 -4.852 1.00 97.81 87 THR A C 1
ATOM 665 O O . THR A 1 87 ? -2.724 5.838 -4.892 1.00 97.81 87 THR A O 1
ATOM 668 N N . ALA A 1 88 ? -0.558 5.802 -5.492 1.00 98.00 88 ALA A N 1
ATOM 669 C CA . ALA A 1 88 ? -0.666 4.550 -6.236 1.00 98.00 88 ALA A CA 1
ATOM 670 C C . ALA A 1 88 ? -0.936 3.355 -5.302 1.00 98.00 88 ALA A C 1
ATOM 672 O O . ALA A 1 88 ? -1.826 2.547 -5.575 1.00 98.00 88 ALA A O 1
ATOM 673 N N . VAL A 1 89 ? -0.241 3.267 -4.160 1.00 98.12 89 VAL A N 1
ATOM 674 C CA . VAL A 1 89 ? -0.459 2.203 -3.159 1.00 98.12 89 VAL A CA 1
ATOM 675 C C . VAL A 1 89 ? -1.865 2.249 -2.556 1.00 98.12 89 VAL A C 1
ATOM 677 O O . VAL A 1 89 ? -2.444 1.188 -2.320 1.00 98.12 89 VAL A O 1
ATOM 680 N N . ARG A 1 90 ? -2.477 3.431 -2.391 1.00 98.31 90 ARG A N 1
ATOM 681 C CA . ARG A 1 90 ? -3.867 3.549 -1.901 1.00 98.31 90 ARG A CA 1
ATOM 682 C C . ARG A 1 90 ? -4.867 2.747 -2.735 1.00 98.31 90 ARG A C 1
ATOM 684 O O . ARG A 1 90 ? -5.857 2.277 -2.187 1.00 98.31 90 ARG A O 1
ATOM 691 N N . ARG A 1 91 ? -4.610 2.496 -4.027 1.00 98.12 91 ARG A N 1
ATOM 692 C CA . ARG A 1 91 ? -5.478 1.640 -4.867 1.00 98.12 91 ARG A CA 1
ATOM 693 C C . ARG A 1 91 ? -5.669 0.237 -4.290 1.00 98.12 91 ARG A C 1
ATOM 695 O O . ARG A 1 91 ? -6.730 -0.359 -4.466 1.00 98.12 91 ARG A O 1
ATOM 702 N N . LEU A 1 92 ? -4.675 -0.268 -3.562 1.00 98.12 92 LEU A N 1
ATOM 703 C CA . LEU A 1 92 ? -4.724 -1.580 -2.926 1.00 98.12 92 LEU A CA 1
ATOM 704 C C . LEU A 1 92 ? -5.632 -1.620 -1.686 1.00 98.12 92 LEU A C 1
ATOM 706 O O . LEU A 1 92 ? -6.053 -2.705 -1.295 1.00 98.12 92 LEU A O 1
ATOM 710 N N . LEU A 1 93 ? -6.017 -0.474 -1.107 1.00 98.00 93 LEU A N 1
ATOM 711 C CA . LEU A 1 93 ? -6.966 -0.415 0.017 1.00 98.00 93 LEU A CA 1
ATOM 712 C C . LEU A 1 93 ? -8.362 -0.927 -0.365 1.00 98.00 93 LEU A C 1
ATOM 714 O O . LEU A 1 93 ? -9.120 -1.385 0.489 1.00 98.00 93 LEU A O 1
ATOM 718 N N . ALA A 1 94 ? -8.702 -0.906 -1.655 1.00 96.00 94 ALA A N 1
ATOM 719 C CA . ALA A 1 94 ? -9.946 -1.473 -2.161 1.00 96.00 94 ALA A CA 1
ATOM 720 C C . ALA A 1 94 ? -9.932 -3.013 -2.243 1.00 96.00 94 ALA A C 1
ATOM 722 O O . ALA A 1 94 ? -10.984 -3.605 -2.494 1.00 96.00 94 ALA A O 1
ATOM 723 N N . ARG A 1 95 ? -8.781 -3.663 -2.016 1.00 95.56 95 ARG A N 1
ATOM 724 C CA . ARG A 1 95 ? -8.568 -5.104 -2.213 1.00 95.56 95 ARG A CA 1
ATOM 725 C C . ARG A 1 95 ? -8.198 -5.786 -0.888 1.00 95.56 95 ARG A C 1
ATOM 727 O O . ARG A 1 95 ? -7.076 -5.597 -0.413 1.00 95.56 95 ARG A O 1
ATOM 734 N N . PRO A 1 96 ? -9.102 -6.568 -0.268 1.00 95.31 96 PRO A N 1
ATOM 735 C CA . PRO A 1 96 ? -8.875 -7.159 1.055 1.00 95.31 96 PRO A CA 1
ATOM 736 C C . PRO A 1 96 ? -7.557 -7.924 1.200 1.00 95.31 96 PRO A C 1
ATOM 738 O O . PRO A 1 96 ? -6.898 -7.838 2.233 1.00 95.31 96 PRO A O 1
ATOM 741 N N . GLU A 1 97 ? -7.146 -8.637 0.154 1.00 95.44 97 GLU A N 1
ATOM 742 C CA . GLU A 1 97 ? -5.936 -9.455 0.128 1.00 95.44 97 GLU A CA 1
ATOM 743 C C . GLU A 1 97 ? -4.622 -8.643 0.137 1.00 95.44 97 GLU A C 1
ATOM 745 O O . GLU A 1 97 ? -3.564 -9.204 0.430 1.00 95.44 97 GLU A O 1
ATOM 750 N N . PHE A 1 98 ? -4.688 -7.334 -0.144 1.00 97.81 98 PHE A N 1
ATOM 751 C CA . PHE A 1 98 ? -3.551 -6.398 -0.136 1.00 97.81 98 PHE A CA 1
ATOM 752 C C . PHE A 1 98 ? -3.692 -5.265 0.883 1.00 97.81 98 PHE A C 1
ATOM 754 O O . PHE A 1 98 ? -2.742 -4.517 1.102 1.00 97.81 98 PHE A O 1
ATOM 761 N N . ALA A 1 99 ? -4.856 -5.127 1.518 1.00 98.06 99 ALA A N 1
ATOM 762 C CA . ALA A 1 99 ? -5.145 -4.008 2.404 1.00 98.06 99 ALA A CA 1
ATOM 763 C C . ALA A 1 99 ? -4.153 -3.911 3.568 1.00 98.06 99 ALA A C 1
ATOM 765 O O . ALA A 1 99 ? -3.644 -2.831 3.838 1.00 98.06 99 ALA A O 1
ATOM 766 N N . GLU A 1 100 ? -3.824 -5.031 4.218 1.00 98.12 100 GLU A N 1
ATOM 767 C CA . GLU A 1 100 ? -2.841 -5.052 5.310 1.00 98.12 100 GLU A CA 1
ATOM 768 C C . GLU A 1 100 ? -1.486 -4.490 4.858 1.00 98.12 100 GLU A C 1
ATOM 770 O O . GLU A 1 100 ? -0.975 -3.549 5.465 1.00 98.12 100 GLU A O 1
ATOM 775 N N . SER A 1 101 ? -0.909 -5.042 3.785 1.00 98.25 101 SER A N 1
ATOM 776 C CA . SER A 1 101 ? 0.415 -4.629 3.313 1.00 98.25 101 SER A CA 1
ATOM 777 C C . SER A 1 101 ? 0.417 -3.184 2.824 1.00 98.25 101 SER A C 1
ATOM 779 O O . SER A 1 101 ? 1.394 -2.474 3.050 1.00 98.25 101 SER A O 1
ATOM 781 N N . ALA A 1 102 ? -0.669 -2.742 2.186 1.00 98.56 102 ALA A N 1
ATOM 782 C CA . ALA A 1 102 ? -0.837 -1.363 1.751 1.00 98.56 102 ALA A CA 1
ATOM 783 C C . ALA A 1 102 ? -0.897 -0.400 2.943 1.00 98.56 102 ALA A C 1
ATOM 785 O O . ALA A 1 102 ? -0.162 0.577 2.956 1.00 98.56 102 ALA A O 1
ATOM 786 N N . ILE A 1 103 ? -1.696 -0.689 3.976 1.00 98.81 103 ILE A N 1
ATOM 787 C CA . ILE A 1 103 ? -1.779 0.160 5.176 1.00 98.81 103 ILE A CA 1
ATOM 788 C C . ILE A 1 103 ? -0.409 0.279 5.861 1.00 98.81 103 ILE A C 1
ATOM 790 O O . ILE A 1 103 ? -0.026 1.376 6.263 1.00 98.81 103 ILE A O 1
ATOM 794 N N . VAL A 1 104 ? 0.345 -0.823 5.959 1.00 98.38 104 VAL A N 1
ATOM 795 C CA . VAL A 1 104 ? 1.702 -0.813 6.534 1.00 98.38 104 VAL A CA 1
ATOM 796 C C . VAL A 1 104 ? 2.656 0.064 5.719 1.00 98.38 104 VAL A C 1
ATOM 798 O O . VAL A 1 104 ? 3.432 0.819 6.302 1.00 98.38 104 VAL A O 1
ATOM 801 N N . ASP A 1 105 ? 2.601 -0.005 4.387 1.00 98.50 105 ASP A N 1
ATOM 802 C CA . ASP A 1 105 ? 3.417 0.864 3.530 1.00 98.50 105 ASP A CA 1
ATOM 803 C C . ASP A 1 105 ? 3.035 2.337 3.703 1.00 98.50 105 ASP A C 1
ATOM 805 O O . ASP A 1 105 ? 3.912 3.176 3.891 1.00 98.50 105 ASP A O 1
ATOM 809 N N . LEU A 1 106 ? 1.735 2.647 3.712 1.00 98.75 106 LEU A N 1
ATOM 810 C CA . LEU A 1 106 ? 1.236 4.013 3.892 1.00 98.75 106 LEU A CA 1
ATOM 811 C C . LEU A 1 106 ? 1.634 4.595 5.255 1.00 98.75 106 LEU A C 1
ATOM 813 O O . LEU A 1 106 ? 1.996 5.766 5.323 1.00 98.75 106 LEU A O 1
ATOM 817 N N . ALA A 1 107 ? 1.631 3.789 6.323 1.00 98.25 107 ALA A N 1
ATOM 818 C CA . ALA A 1 107 ? 2.104 4.218 7.640 1.00 98.25 107 ALA A CA 1
ATOM 819 C C . ALA A 1 107 ? 3.605 4.555 7.620 1.00 98.25 107 ALA A C 1
ATOM 821 O O . ALA A 1 107 ? 4.015 5.649 8.012 1.00 98.25 107 ALA A O 1
ATOM 822 N N . ARG A 1 108 ? 4.425 3.660 7.053 1.00 97.00 108 ARG A N 1
ATOM 823 C CA . ARG A 1 108 ? 5.882 3.851 6.925 1.00 97.00 108 ARG A CA 1
ATOM 824 C C . ARG A 1 108 ? 6.251 5.055 6.068 1.00 97.00 108 ARG A C 1
ATOM 826 O O . ARG A 1 108 ? 7.231 5.735 6.362 1.00 97.00 108 ARG A O 1
ATOM 833 N N . TRP A 1 109 ? 5.486 5.304 5.011 1.00 97.62 109 TRP A N 1
ATOM 834 C CA . TRP A 1 109 ? 5.671 6.450 4.117 1.00 97.62 109 TRP A 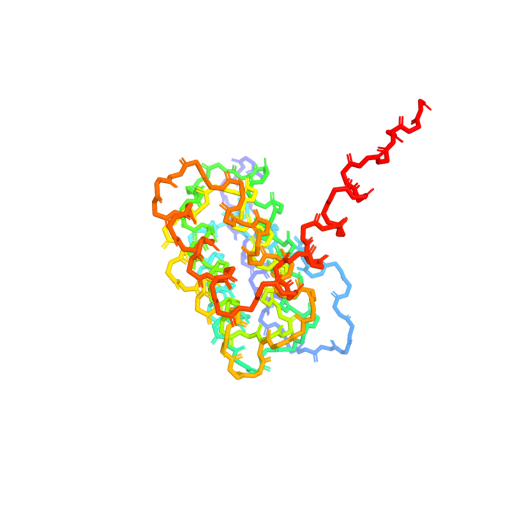CA 1
ATOM 835 C C . TRP A 1 109 ? 4.980 7.717 4.627 1.00 97.62 109 TRP A C 1
ATOM 837 O O . TRP A 1 109 ? 5.027 8.746 3.959 1.00 97.62 109 TRP A O 1
ATOM 847 N N . GLN A 1 110 ? 4.377 7.652 5.819 1.00 97.75 110 GLN A N 1
ATOM 848 C CA . GLN A 1 110 ? 3.722 8.764 6.503 1.00 97.75 110 GLN A CA 1
ATOM 849 C C . GLN A 1 110 ? 2.603 9.417 5.682 1.00 97.75 110 GLN A C 1
ATOM 851 O O . GLN A 1 110 ? 2.385 10.628 5.731 1.00 97.75 110 GLN A O 1
ATOM 856 N N . ASP A 1 111 ? 1.874 8.604 4.923 1.00 98.25 111 ASP A N 1
ATOM 857 C CA . ASP A 1 111 ? 0.815 9.048 4.027 1.00 98.25 111 ASP A CA 1
ATOM 858 C C . ASP A 1 111 ? -0.509 9.293 4.767 1.00 98.25 111 ASP A C 1
ATOM 860 O O . ASP A 1 111 ? -1.495 8.583 4.583 1.00 98.25 111 ASP A O 1
ATOM 864 N N . TRP A 1 112 ? -0.551 10.318 5.620 1.00 98.06 112 TRP A N 1
ATOM 865 C CA . TRP A 1 112 ? -1.680 10.551 6.533 1.00 98.06 112 TRP A CA 1
ATOM 866 C C . TRP A 1 112 ? -2.993 10.949 5.858 1.00 98.06 112 TRP A C 1
ATOM 868 O O . TRP A 1 112 ? -4.073 10.789 6.433 1.00 98.06 112 TRP A O 1
ATOM 878 N N . ASP A 1 113 ? -2.932 11.397 4.611 1.00 97.38 113 ASP A N 1
ATOM 879 C CA . ASP A 1 113 ? -4.099 11.683 3.780 1.00 97.38 113 ASP A CA 1
ATOM 880 C C . ASP A 1 113 ? -4.993 10.454 3.549 1.00 97.38 113 ASP A C 1
ATOM 882 O O . ASP A 1 113 ? -6.199 10.616 3.346 1.00 97.38 113 ASP A O 1
ATOM 886 N N . ALA A 1 114 ? -4.451 9.232 3.638 1.00 98.00 114 ALA A N 1
ATOM 887 C CA . ALA A 1 114 ? -5.232 7.999 3.532 1.00 98.00 114 ALA A CA 1
ATOM 888 C C . ALA A 1 114 ? -6.083 7.698 4.782 1.00 98.00 114 ALA A C 1
ATOM 890 O O . ALA A 1 114 ? -6.883 6.761 4.770 1.00 98.00 114 ALA A O 1
ATOM 891 N N . LEU A 1 115 ? -5.960 8.484 5.859 1.00 98.50 115 LEU A N 1
ATOM 892 C CA . LEU A 1 115 ? -6.591 8.203 7.153 1.00 98.50 115 LEU A CA 1
ATOM 893 C C . LEU A 1 115 ? -8.099 7.918 7.080 1.00 98.50 115 LEU A C 1
ATOM 895 O O . LEU A 1 115 ? -8.518 6.939 7.705 1.00 98.50 115 LEU A O 1
ATOM 899 N N . PRO A 1 116 ? -8.933 8.694 6.355 1.00 98.06 116 PRO A N 1
ATOM 900 C CA . PRO A 1 116 ? -10.363 8.403 6.272 1.00 98.06 116 PRO A CA 1
ATOM 901 C C . PRO A 1 116 ? -10.646 7.037 5.638 1.00 98.06 116 PRO A C 1
ATOM 903 O O . PRO A 1 116 ? -11.475 6.278 6.141 1.00 98.06 116 PRO A O 1
ATOM 906 N N . GLU A 1 117 ? -9.926 6.705 4.564 1.00 98.12 117 GLU A N 1
ATOM 907 C CA . GLU A 1 117 ? -10.079 5.436 3.857 1.00 98.12 117 GLU A CA 1
ATOM 908 C C . GLU A 1 117 ? -9.597 4.271 4.725 1.00 98.12 117 GLU A C 1
ATOM 910 O O . GLU A 1 117 ? -10.369 3.342 4.963 1.00 98.12 117 GLU A O 1
ATOM 915 N N . VAL A 1 118 ? -8.389 4.367 5.291 1.00 98.56 118 VAL A N 1
ATOM 916 C CA . VAL A 1 118 ? -7.800 3.353 6.184 1.00 98.56 118 VAL A CA 1
ATOM 917 C C . VAL A 1 118 ? -8.701 3.084 7.391 1.00 98.56 118 VAL A C 1
ATOM 919 O O . VAL A 1 118 ? -9.005 1.930 7.685 1.00 98.56 118 VAL A O 1
ATOM 922 N N . THR A 1 119 ? -9.199 4.131 8.055 1.00 98.44 119 THR A N 1
ATOM 923 C CA . THR A 1 119 ? -10.090 3.986 9.221 1.00 98.44 119 THR A CA 1
ATOM 924 C C . THR A 1 119 ? -11.366 3.227 8.856 1.00 98.44 119 THR A C 1
ATOM 926 O O . THR A 1 119 ? -11.819 2.373 9.619 1.00 98.44 119 THR A O 1
ATOM 929 N N . SER A 1 120 ? -11.936 3.497 7.675 1.00 97.81 120 SER A N 1
ATOM 930 C CA . SER A 1 120 ? -13.169 2.840 7.227 1.00 97.81 120 SER A CA 1
ATOM 931 C C . SER A 1 120 ? -13.016 1.324 7.062 1.00 97.81 120 SER A C 1
ATOM 933 O O . SER A 1 120 ? -13.987 0.587 7.238 1.00 97.81 120 SER A O 1
ATOM 935 N N . LEU A 1 121 ? -11.800 0.834 6.784 1.00 98.06 121 LEU A N 1
ATOM 936 C CA . LEU A 1 121 ? -11.546 -0.592 6.568 1.00 98.06 121 LEU A CA 1
ATOM 937 C C . LEU A 1 121 ? -11.757 -1.435 7.828 1.00 98.06 121 LEU A C 1
ATOM 939 O O . LEU A 1 121 ? -12.073 -2.615 7.710 1.00 98.06 121 LEU A O 1
ATOM 943 N N . PHE A 1 122 ? -11.661 -0.845 9.023 1.00 97.19 122 PHE A N 1
ATOM 944 C CA . PHE A 1 122 ? -11.849 -1.572 10.283 1.00 97.19 122 PHE A CA 1
ATOM 945 C C . PHE A 1 122 ? -13.242 -2.219 10.400 1.00 97.19 122 PHE A C 1
ATOM 947 O O . PHE A 1 122 ? -13.398 -3.300 10.979 1.00 97.19 122 PHE A O 1
ATOM 954 N N . THR A 1 123 ? -14.260 -1.560 9.839 1.00 94.31 123 THR A N 1
ATOM 955 C CA . THR A 1 123 ? -15.671 -1.974 9.909 1.00 94.31 123 THR A CA 1
ATOM 956 C C . THR A 1 123 ? -16.236 -2.419 8.563 1.00 94.31 123 THR A C 1
ATOM 958 O O . THR A 1 123 ? -17.352 -2.937 8.502 1.00 94.31 123 THR A O 1
ATOM 961 N N . LYS A 1 124 ? -15.483 -2.235 7.473 1.00 96.25 124 LYS A N 1
ATOM 962 C CA . LYS A 1 124 ? -15.929 -2.553 6.118 1.00 96.25 124 LYS A CA 1
ATOM 963 C C . LYS A 1 124 ? -16.092 -4.063 5.933 1.00 96.25 124 LYS A C 1
ATOM 965 O O . LYS A 1 124 ? -15.191 -4.853 6.218 1.00 96.25 124 LYS A O 1
ATOM 970 N N . ALA A 1 125 ? -17.240 -4.468 5.391 1.00 94.19 125 ALA A N 1
ATOM 971 C CA . ALA A 1 125 ? -17.485 -5.859 5.027 1.00 94.19 125 ALA A CA 1
ATOM 972 C C . ALA A 1 125 ? -16.407 -6.361 4.048 1.00 94.19 125 ALA A C 1
ATOM 974 O O . ALA A 1 125 ? -16.047 -5.666 3.100 1.00 94.19 125 ALA A O 1
ATOM 975 N N . GLY A 1 126 ? -15.879 -7.561 4.298 1.00 93.12 126 GLY A N 1
ATOM 976 C CA . GLY A 1 126 ? -14.772 -8.141 3.529 1.00 93.12 126 GLY A CA 1
ATOM 977 C C . GLY A 1 126 ? -13.368 -7.804 4.047 1.00 93.12 126 GLY A C 1
ATOM 978 O O . GLY A 1 126 ? -12.425 -8.455 3.614 1.00 93.12 126 GLY A O 1
ATOM 979 N N . PHE A 1 127 ? -13.224 -6.879 5.007 1.00 95.69 127 PHE A N 1
ATOM 980 C CA . PHE A 1 127 ? -11.936 -6.443 5.583 1.00 95.69 127 PHE A CA 1
ATOM 981 C C . PHE A 1 127 ? -11.779 -6.815 7.070 1.00 95.69 127 PHE A C 1
ATOM 983 O O . PHE A 1 127 ? -10.929 -6.291 7.784 1.00 95.69 127 PHE A O 1
ATOM 990 N N . ALA A 1 128 ? -12.605 -7.740 7.564 1.00 90.25 128 ALA A N 1
ATOM 991 C CA . ALA A 1 128 ? -12.629 -8.139 8.971 1.00 90.25 128 ALA A CA 1
ATOM 992 C C . ALA A 1 128 ? -11.439 -9.023 9.393 1.00 90.25 128 ALA A C 1
ATOM 994 O O . ALA A 1 128 ? -11.425 -9.521 10.519 1.00 90.25 128 ALA A O 1
ATOM 995 N N . GLN A 1 129 ? -10.452 -9.256 8.516 1.00 94.44 129 GLN A N 1
ATOM 996 C CA . GLN A 1 129 ? -9.292 -10.070 8.868 1.00 94.44 129 GLN A CA 1
ATOM 997 C C . GLN A 1 129 ? -8.532 -9.403 10.031 1.00 94.44 129 GLN A C 1
ATOM 999 O O . GLN A 1 129 ? -8.264 -8.198 9.966 1.00 94.44 129 GLN A O 1
ATOM 1004 N N . PRO A 1 130 ? -8.113 -10.159 11.066 1.00 94.75 130 PRO A N 1
ATOM 1005 C CA . PRO A 1 130 ? -7.378 -9.594 12.200 1.00 94.75 130 PRO A CA 1
ATOM 1006 C C . PRO A 1 130 ? -6.128 -8.811 11.783 1.00 94.75 130 PRO A C 1
ATOM 1008 O O . PRO A 1 130 ? -5.778 -7.810 12.397 1.00 94.75 130 PRO A O 1
ATOM 1011 N N . ALA A 1 131 ? -5.477 -9.242 10.702 1.00 96.00 131 ALA A N 1
ATOM 1012 C CA . ALA A 1 131 ? -4.292 -8.602 10.153 1.00 96.00 131 ALA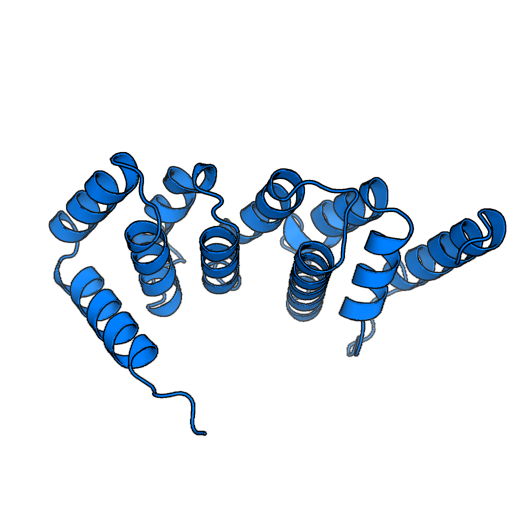 A CA 1
ATOM 1013 C C . ALA A 1 131 ? -4.572 -7.187 9.612 1.00 96.00 131 ALA A C 1
ATOM 1015 O O . ALA A 1 131 ? -3.864 -6.243 9.957 1.00 96.00 131 ALA A O 1
ATOM 1016 N N . VAL A 1 132 ? -5.675 -7.008 8.876 1.00 97.56 132 VAL A N 1
ATOM 1017 C CA . VAL A 1 132 ? -6.116 -5.691 8.388 1.00 97.56 132 VAL A CA 1
ATOM 1018 C C . VAL A 1 132 ? -6.500 -4.787 9.557 1.00 97.56 132 VAL A C 1
ATOM 1020 O O . VAL A 1 132 ? -6.053 -3.644 9.615 1.00 97.56 132 VAL A O 1
ATOM 1023 N N . ARG A 1 133 ? -7.255 -5.298 10.539 1.00 96.88 133 ARG A N 1
ATOM 1024 C CA . ARG A 1 133 ? -7.620 -4.529 11.745 1.00 96.88 133 ARG A CA 1
ATOM 1025 C C . ARG A 1 133 ? -6.393 -4.049 12.519 1.00 96.88 133 ARG A C 1
ATOM 1027 O O . ARG A 1 133 ? -6.340 -2.883 12.907 1.00 96.88 133 ARG A O 1
ATOM 1034 N N . ARG A 1 134 ? -5.389 -4.917 12.691 1.00 97.81 134 ARG A N 1
ATOM 1035 C CA . ARG A 1 134 ? -4.099 -4.546 13.290 1.00 97.81 134 ARG A CA 1
ATOM 1036 C C . ARG A 1 134 ? -3.391 -3.457 12.508 1.00 97.81 134 ARG A C 1
ATOM 1038 O O . ARG A 1 134 ? -2.916 -2.509 13.123 1.00 97.81 134 ARG A O 1
ATOM 1045 N N . ALA A 1 135 ? -3.345 -3.570 11.183 1.00 98.44 135 ALA A N 1
ATOM 1046 C CA . ALA A 1 135 ? -2.718 -2.559 10.345 1.00 98.44 135 ALA A CA 1
ATOM 1047 C C . ALA A 1 135 ? -3.429 -1.200 10.471 1.00 98.44 135 ALA A C 1
ATOM 1049 O O . ALA A 1 135 ? -2.756 -0.187 10.633 1.00 98.44 135 ALA A O 1
ATOM 1050 N N . VAL A 1 136 ? -4.771 -1.169 10.496 1.00 98.69 136 VAL A N 1
ATOM 1051 C CA . VAL A 1 136 ? -5.539 0.072 10.728 1.00 98.69 136 VAL A CA 1
ATOM 1052 C C . VAL A 1 136 ? -5.195 0.693 12.084 1.00 98.69 136 VAL A C 1
ATOM 1054 O O . VAL A 1 136 ? -4.907 1.886 12.156 1.00 98.69 136 VAL A O 1
ATOM 1057 N N . VAL A 1 137 ? -5.203 -0.099 13.161 1.00 98.44 137 VAL A N 1
ATOM 1058 C CA . VAL A 1 137 ? -4.871 0.394 14.509 1.00 98.44 137 VAL A CA 1
ATOM 1059 C C . VAL A 1 137 ? -3.426 0.897 14.569 1.00 98.44 137 VAL A C 1
ATOM 1061 O O . VAL A 1 137 ? -3.195 1.989 15.080 1.00 98.44 137 VAL A O 1
ATOM 1064 N N . GLY A 1 138 ? -2.473 0.156 13.997 1.00 98.44 138 GLY A N 1
ATOM 1065 C CA . GLY A 1 138 ? -1.068 0.561 13.916 1.00 98.44 138 GLY A CA 1
ATOM 1066 C C . GLY A 1 138 ? -0.882 1.885 13.175 1.00 98.44 138 GLY A C 1
ATOM 1067 O O . GLY A 1 138 ? -0.271 2.804 13.710 1.00 98.44 138 GLY A O 1
ATOM 1068 N N . TYR A 1 139 ? -1.510 2.032 12.007 1.00 98.75 139 TYR A N 1
ATOM 1069 C CA . TYR A 1 139 ? -1.494 3.276 11.234 1.00 98.75 139 TYR A CA 1
ATOM 1070 C C . TYR A 1 139 ? -2.021 4.474 12.046 1.00 98.75 139 TYR A C 1
ATOM 1072 O O . TYR A 1 139 ? -1.433 5.555 12.028 1.00 98.75 139 TYR A O 1
ATOM 1080 N N . LEU A 1 140 ? -3.117 4.294 12.795 1.00 98.62 140 LEU A N 1
ATOM 1081 C CA . LEU A 1 140 ? -3.687 5.359 13.629 1.00 98.62 140 LEU A CA 1
ATOM 1082 C C . LEU A 1 140 ? -2.820 5.707 14.846 1.00 98.62 140 LEU A C 1
ATOM 1084 O O . LEU A 1 140 ? -2.853 6.852 15.294 1.00 98.62 140 LEU A O 1
ATOM 1088 N N . LEU A 1 141 ? -2.077 4.739 15.388 1.00 98.06 141 LEU A N 1
ATOM 1089 C CA . LEU A 1 141 ? -1.130 4.957 16.485 1.00 98.06 141 LEU A CA 1
ATOM 1090 C C . LEU A 1 141 ? 0.139 5.683 16.019 1.00 98.06 141 LEU A C 1
ATOM 1092 O O . LEU A 1 141 ? 0.681 6.484 16.778 1.00 98.06 141 LEU A O 1
ATOM 1096 N N . GLU A 1 142 ? 0.600 5.419 14.795 1.00 97.75 142 GLU A N 1
ATOM 1097 C CA . GLU A 1 142 ? 1.776 6.073 14.205 1.00 97.75 142 GLU A CA 1
ATOM 1098 C C . GLU A 1 142 ? 1.479 7.496 13.707 1.00 97.75 142 GLU A C 1
ATOM 1100 O O . GLU A 1 142 ? 2.353 8.365 13.752 1.00 97.75 142 GLU A O 1
ATOM 1105 N N . CYS A 1 143 ? 0.249 7.766 13.260 1.00 98.25 143 CYS A N 1
ATOM 1106 C CA . CYS A 1 143 ? -0.135 9.082 12.762 1.00 98.25 143 CYS A CA 1
ATOM 1107 C C . CYS A 1 143 ? -0.165 10.132 13.902 1.00 98.25 143 CYS A C 1
ATOM 1109 O O . CYS A 1 143 ? -0.970 10.019 14.832 1.00 98.25 143 CYS A O 1
ATOM 1111 N N . PRO A 1 144 ? 0.639 11.216 13.829 1.00 97.81 144 PRO A N 1
ATOM 1112 C CA . PRO A 1 144 ? 0.752 12.201 14.913 1.00 97.81 144 PRO A CA 1
ATOM 1113 C C . PRO A 1 144 ? -0.460 13.144 15.016 1.00 97.81 144 PRO A C 1
ATOM 1115 O O . PRO A 1 144 ? -0.591 13.926 15.966 1.00 97.81 144 PRO A O 1
ATOM 1118 N N . GLU A 1 145 ? -1.353 13.116 14.029 1.00 97.69 145 GLU A N 1
ATOM 1119 C CA . GLU A 1 145 ? -2.437 14.076 13.906 1.00 97.69 145 GLU A CA 1
ATOM 1120 C C . GLU A 1 145 ? -3.573 13.855 14.918 1.00 97.69 145 GLU A C 1
ATOM 1122 O O . GLU A 1 145 ? -3.934 12.738 15.289 1.00 97.69 145 GLU A O 1
ATOM 1127 N N . GLN A 1 146 ? -4.238 14.946 15.315 1.00 97.94 146 GLN A N 1
ATOM 1128 C CA . GLN A 1 146 ? -5.400 14.883 16.210 1.00 97.94 146 GLN A CA 1
ATOM 1129 C C . GLN A 1 146 ? -6.538 14.028 15.629 1.00 97.94 146 GLN A C 1
ATOM 1131 O O . GLN A 1 146 ? -7.203 13.311 16.380 1.00 97.94 146 GLN A O 1
ATOM 1136 N N . ARG A 1 147 ? -6.758 14.072 14.306 1.00 97.62 147 ARG A N 1
ATOM 1137 C CA . ARG A 1 147 ? -7.802 13.271 13.645 1.00 97.62 147 ARG A CA 1
ATOM 1138 C C . ARG A 1 147 ? -7.582 11.763 13.809 1.00 97.62 147 ARG A C 1
ATOM 1140 O O . ARG A 1 147 ? -8.565 11.045 13.960 1.00 97.62 147 ARG A O 1
ATOM 1147 N N . ALA A 1 148 ? -6.334 11.293 13.877 1.00 98.38 148 ALA A N 1
ATOM 1148 C CA . ALA A 1 148 ? -6.026 9.878 14.093 1.00 98.38 148 ALA A CA 1
ATOM 1149 C C . ALA A 1 148 ? -6.391 9.431 15.510 1.00 98.38 148 ALA A C 1
ATOM 1151 O O . ALA A 1 148 ? -7.064 8.418 15.693 1.00 98.38 148 ALA A O 1
ATOM 1152 N N . ARG A 1 149 ? -6.059 10.250 16.516 1.00 98.38 149 ARG A N 1
ATOM 1153 C CA . ARG A 1 149 ? -6.451 9.999 17.913 1.00 98.38 149 ARG A CA 1
ATOM 1154 C C . ARG A 1 149 ? -7.970 9.954 18.094 1.00 98.38 149 ARG A C 1
ATOM 1156 O O . ARG A 1 149 ? -8.472 9.096 18.817 1.00 98.38 149 ARG A O 1
ATOM 1163 N N . LEU A 1 150 ? -8.704 10.844 17.422 1.00 98.38 150 LEU A N 1
ATOM 1164 C CA . LEU A 1 150 ? -10.173 10.848 17.441 1.00 98.38 150 LEU A CA 1
ATOM 1165 C C . LEU A 1 150 ? -10.765 9.620 16.733 1.00 98.38 150 LEU A C 1
ATOM 1167 O O . LEU A 1 150 ? -11.710 9.013 17.244 1.00 98.38 150 LEU A O 1
ATOM 1171 N N . ALA A 1 151 ? -10.196 9.227 15.591 1.00 98.44 151 ALA A N 1
ATOM 1172 C CA . ALA A 1 151 ? -10.593 8.019 14.876 1.00 98.44 151 ALA A CA 1
ATOM 1173 C C . ALA A 1 151 ? -10.376 6.766 15.737 1.00 98.44 151 ALA A C 1
ATOM 1175 O O . ALA A 1 151 ? -11.305 5.984 15.921 1.00 98.44 151 ALA A O 1
ATOM 1176 N N . LEU A 1 152 ? -9.202 6.621 16.359 1.00 98.38 152 LEU A N 1
ATOM 1177 C CA . LEU A 1 152 ? -8.899 5.493 17.240 1.00 98.38 152 LEU A CA 1
ATOM 1178 C C . LEU A 1 152 ? -9.828 5.441 18.461 1.00 98.38 152 LEU A C 1
ATOM 1180 O O . LEU A 1 152 ? -10.314 4.370 18.817 1.00 98.38 152 LEU A O 1
ATOM 1184 N N . ALA A 1 153 ? -10.134 6.586 19.080 1.00 98.31 153 ALA A N 1
ATOM 1185 C CA . ALA A 1 153 ? -11.113 6.648 20.166 1.00 98.31 153 ALA A CA 1
ATOM 1186 C C . ALA A 1 153 ? -12.511 6.189 19.712 1.00 98.31 153 ALA A C 1
ATOM 1188 O O . ALA A 1 153 ? -13.187 5.460 20.438 1.00 98.31 153 ALA A O 1
ATOM 1189 N N . SER A 1 154 ? -12.914 6.557 18.493 1.00 98.12 154 SER A N 1
ATOM 1190 C CA . SER A 1 154 ? -14.184 6.120 17.902 1.00 98.12 154 SER A CA 1
ATOM 1191 C C . SER A 1 154 ? -14.199 4.610 17.643 1.00 98.12 154 SER A C 1
ATOM 1193 O O . SER A 1 154 ? -15.191 3.951 17.944 1.00 98.12 154 SER A O 1
ATOM 1195 N N . LEU A 1 155 ? -13.089 4.039 17.159 1.00 97.88 155 LEU A N 1
ATOM 1196 C CA . LEU A 1 155 ? -12.955 2.589 16.988 1.00 97.88 155 LEU A CA 1
ATOM 1197 C C . LEU A 1 155 ? -13.008 1.846 18.330 1.00 97.88 155 LEU A C 1
ATOM 1199 O O . LEU A 1 155 ? -13.693 0.833 18.425 1.00 97.88 155 LEU A O 1
ATOM 1203 N N . ARG A 1 156 ? -12.365 2.366 19.385 1.00 98.12 156 ARG A N 1
ATOM 1204 C CA . ARG A 1 156 ? -12.442 1.784 20.741 1.00 98.12 156 ARG A CA 1
ATOM 1205 C C . ARG A 1 156 ? -13.860 1.816 21.310 1.00 98.12 156 ARG A C 1
ATOM 1207 O O . ARG A 1 156 ? -14.253 0.882 21.998 1.00 98.12 156 ARG A O 1
ATOM 1214 N N . ALA A 1 157 ? -14.628 2.869 21.030 1.00 98.06 157 ALA A N 1
ATOM 1215 C CA . ALA A 1 157 ? -16.031 2.945 21.437 1.00 98.06 157 ALA A CA 1
ATOM 1216 C C . ALA A 1 157 ? -16.913 1.932 20.685 1.00 98.06 157 ALA A C 1
ATOM 1218 O O . ALA A 1 157 ? -17.906 1.463 21.233 1.00 98.06 157 ALA A O 1
ATOM 1219 N N . LEU A 1 158 ? -16.548 1.596 19.444 1.00 96.31 158 LEU A N 1
ATOM 1220 C CA . LEU A 1 158 ? -17.281 0.649 18.609 1.00 96.31 158 LEU A CA 1
ATOM 1221 C C . LEU A 1 158 ? -16.938 -0.819 18.915 1.00 96.31 158 LEU A C 1
ATOM 1223 O O . LEU A 1 158 ? -17.836 -1.652 18.987 1.00 96.31 158 LEU A O 1
ATOM 1227 N N . ASP A 1 159 ? -15.652 -1.137 19.065 1.00 96.69 159 ASP A N 1
ATOM 1228 C CA . ASP A 1 159 ? -15.133 -2.493 19.281 1.00 96.69 159 ASP A CA 1
ATOM 1229 C C . ASP A 1 159 ? -13.872 -2.439 20.160 1.00 96.69 159 ASP A C 1
ATOM 1231 O O . ASP A 1 159 ? -12.735 -2.561 19.696 1.00 96.69 159 ASP A O 1
ATOM 1235 N N . ALA A 1 160 ? -14.078 -2.222 21.462 1.00 97.00 160 ALA A N 1
ATOM 1236 C CA . ALA A 1 160 ? -12.990 -2.129 22.435 1.00 97.00 160 ALA A CA 1
ATOM 1237 C C . ALA A 1 160 ? -12.115 -3.391 22.459 1.00 97.00 160 ALA A C 1
ATOM 1239 O O . ALA A 1 160 ? -10.895 -3.290 22.580 1.00 97.00 160 ALA A O 1
ATOM 1240 N N . ALA A 1 161 ? -12.731 -4.570 22.323 1.00 95.75 161 ALA A N 1
ATOM 1241 C CA . ALA A 1 161 ? -12.027 -5.847 22.345 1.00 95.75 161 ALA A CA 1
ATOM 1242 C C . ALA A 1 161 ? -11.128 -6.010 21.112 1.00 95.75 161 ALA A C 1
ATOM 1244 O O . ALA A 1 161 ? -9.945 -6.313 21.261 1.00 95.75 161 ALA A O 1
ATOM 1245 N N . GLY A 1 162 ? -11.655 -5.739 19.913 1.00 94.31 162 GLY A N 1
ATOM 1246 C CA . GLY A 1 162 ? -10.889 -5.838 18.672 1.00 94.31 162 GLY A CA 1
ATOM 1247 C C . GLY A 1 162 ? -9.723 -4.849 18.603 1.00 94.31 162 GLY A C 1
ATOM 1248 O O . GLY A 1 162 ? -8.653 -5.196 18.101 1.00 94.31 162 GLY A O 1
ATOM 1249 N N . VAL A 1 163 ? -9.889 -3.634 19.140 1.00 97.25 163 VAL A N 1
ATOM 1250 C CA . VAL A 1 163 ? -8.777 -2.672 19.236 1.00 97.25 163 VAL A CA 1
ATOM 1251 C C . VAL A 1 163 ? -7.737 -3.123 20.267 1.00 97.25 163 VAL A C 1
ATOM 1253 O O . VAL A 1 163 ? -6.546 -3.089 19.965 1.00 97.25 163 VAL A O 1
ATOM 1256 N N . ALA A 1 164 ? -8.158 -3.588 21.447 1.00 96.06 164 ALA A N 1
ATOM 1257 C CA . ALA A 1 164 ? -7.234 -4.047 22.487 1.00 96.06 164 ALA A CA 1
ATOM 1258 C C . ALA A 1 164 ? -6.392 -5.253 22.032 1.00 96.06 164 ALA A C 1
ATOM 1260 O O . ALA A 1 164 ? -5.184 -5.288 22.270 1.00 96.06 164 ALA A O 1
ATOM 1261 N N . GLU A 1 165 ? -7.001 -6.212 21.326 1.00 94.44 165 GLU A N 1
ATOM 1262 C CA . GLU A 1 165 ? -6.281 -7.343 20.726 1.00 94.44 165 GLU A CA 1
ATOM 1263 C C . GLU A 1 165 ? -5.209 -6.854 19.742 1.00 94.44 165 GLU A C 1
ATOM 1265 O O . GLU A 1 165 ? -4.062 -7.312 19.772 1.00 94.44 165 GLU A O 1
ATOM 1270 N N . ALA A 1 166 ? -5.554 -5.881 18.894 1.00 95.06 166 ALA A N 1
ATOM 1271 C CA . ALA A 1 166 ? -4.613 -5.326 17.936 1.00 95.06 166 ALA A CA 1
ATOM 1272 C C . ALA A 1 166 ? -3.415 -4.638 18.612 1.00 95.06 166 ALA A C 1
ATOM 1274 O O . ALA A 1 166 ? -2.269 -4.893 18.235 1.00 95.06 166 ALA A O 1
ATOM 1275 N N . GLU A 1 167 ? -3.665 -3.816 19.632 1.00 95.50 167 GLU A N 1
ATOM 1276 C CA . GLU A 1 167 ? -2.627 -3.131 20.416 1.00 95.50 167 GLU A CA 1
ATOM 1277 C C . GLU A 1 167 ? -1.697 -4.121 21.140 1.00 95.50 167 GLU A C 1
ATOM 1279 O O . GLU A 1 167 ? -0.472 -3.950 21.151 1.00 95.50 167 GLU A O 1
ATOM 1284 N N . GLN A 1 168 ? -2.251 -5.204 21.692 1.00 94.19 168 GLN A N 1
ATOM 1285 C CA . GLN A 1 168 ? -1.469 -6.246 22.356 1.00 94.19 168 GLN A CA 1
ATOM 1286 C C . GLN A 1 168 ? -0.499 -6.946 21.391 1.00 94.19 168 GLN A C 1
ATOM 1288 O O . GLN A 1 168 ? 0.674 -7.153 21.715 1.00 94.19 168 GLN A O 1
ATOM 1293 N N . VAL A 1 169 ? -0.943 -7.279 20.179 1.00 91.00 169 VAL A N 1
ATOM 1294 C CA . VAL A 1 169 ? -0.059 -7.899 19.178 1.00 91.00 169 VAL A CA 1
ATOM 1295 C C . VAL A 1 169 ? 1.042 -6.930 18.725 1.00 91.00 169 VAL A C 1
ATOM 1297 O O . VAL A 1 169 ? 2.200 -7.326 18.585 1.00 91.00 169 VAL A O 1
ATOM 1300 N N . LEU A 1 170 ? 0.718 -5.648 18.545 1.00 91.12 170 LEU A N 1
ATOM 1301 C CA . LEU A 1 170 ? 1.699 -4.632 18.146 1.00 91.12 170 LEU A CA 1
ATOM 1302 C C . LEU A 1 170 ? 2.796 -4.448 19.207 1.00 91.12 170 LEU A C 1
ATOM 1304 O O . LEU A 1 170 ? 3.982 -4.436 18.875 1.00 91.12 170 LEU A O 1
ATOM 1308 N N . SER A 1 171 ? 2.420 -4.388 20.487 1.00 86.75 171 SER A N 1
ATOM 1309 C CA . SER A 1 171 ? 3.379 -4.250 21.597 1.00 86.75 171 SER A CA 1
ATOM 1310 C C . SER A 1 171 ? 4.316 -5.455 21.755 1.00 86.75 171 SER A C 1
ATOM 1312 O O . SER A 1 171 ? 5.506 -5.280 22.019 1.00 86.75 171 SER A O 1
ATOM 1314 N N . THR A 1 172 ? 3.826 -6.679 21.539 1.00 81.12 172 THR A N 1
ATOM 1315 C CA . THR A 1 172 ? 4.662 -7.892 21.624 1.00 81.12 172 THR A CA 1
ATOM 1316 C C . THR A 1 172 ? 5.626 -8.013 20.444 1.00 81.12 172 THR A C 1
ATOM 1318 O O . THR A 1 172 ? 6.776 -8.406 20.628 1.00 81.12 172 THR A O 1
ATOM 1321 N N . THR A 1 173 ? 5.201 -7.600 19.249 1.00 68.62 173 THR A N 1
ATOM 1322 C CA . THR A 1 173 ? 6.034 -7.647 18.036 1.00 68.62 173 THR A CA 1
ATOM 1323 C C . THR A 1 173 ? 7.105 -6.546 18.026 1.00 68.62 173 THR A C 1
ATOM 1325 O O . THR A 1 173 ? 8.211 -6.770 17.540 1.00 68.62 173 THR A O 1
ATOM 1328 N N . GLY A 1 174 ? 6.826 -5.381 18.624 1.00 57.66 174 GLY A N 1
ATOM 1329 C CA . GLY A 1 174 ? 7.803 -4.296 18.802 1.00 57.66 174 GLY A CA 1
ATOM 1330 C C . GLY A 1 174 ? 8.864 -4.543 19.887 1.00 57.66 174 GLY A C 1
ATOM 1331 O O . GLY A 1 174 ? 9.807 -3.766 19.993 1.00 57.66 174 GLY A O 1
ATOM 1332 N N . SER A 1 175 ? 8.726 -5.612 20.683 1.00 41.31 175 SER A N 1
ATOM 1333 C CA . SER A 1 175 ? 9.591 -5.917 21.837 1.00 41.31 175 SER A CA 1
ATOM 1334 C C . SER A 1 175 ? 10.666 -6.979 21.562 1.00 41.31 175 SER A C 1
ATOM 1336 O O . SER A 1 175 ? 11.363 -7.388 22.491 1.00 41.31 175 SER A O 1
ATOM 1338 N N . VAL A 1 176 ? 10.823 -7.454 20.320 1.00 34.41 176 VAL A N 1
ATOM 1339 C CA . VAL A 1 176 ? 11.901 -8.399 19.983 1.00 34.41 176 VAL A CA 1
ATOM 1340 C C . VAL A 1 176 ? 13.229 -7.628 19.912 1.00 34.41 176 VAL A C 1
ATOM 1342 O O . VAL A 1 176 ? 13.366 -6.759 19.048 1.00 34.41 176 VAL A O 1
ATOM 1345 N N . PRO A 1 177 ? 14.223 -7.915 20.777 1.00 36.50 177 PRO A N 1
ATOM 1346 C CA . PRO A 1 177 ? 15.546 -7.323 20.643 1.00 36.50 177 PRO A CA 1
ATOM 1347 C C . PRO A 1 177 ? 16.154 -7.813 19.329 1.00 36.50 177 PRO A C 1
ATOM 1349 O O . PRO A 1 177 ? 16.145 -9.017 19.062 1.00 36.50 177 PRO A O 1
ATOM 1352 N N . GLN A 1 178 ? 16.695 -6.906 18.513 1.00 36.19 178 GLN A N 1
ATOM 1353 C CA . GLN A 1 178 ? 17.575 -7.326 17.427 1.00 36.19 178 GLN A CA 1
ATOM 1354 C C . GLN A 1 178 ? 18.771 -8.042 18.056 1.00 36.19 178 GLN A C 1
ATOM 1356 O O . GLN A 1 178 ? 19.498 -7.458 18.859 1.00 36.19 178 GLN A O 1
ATOM 1361 N N . ALA A 1 179 ? 18.904 -9.334 17.756 1.00 33.94 179 ALA A N 1
ATOM 1362 C CA . ALA A 1 179 ? 20.049 -10.120 18.173 1.00 33.94 179 ALA A CA 1
ATOM 1363 C C . ALA A 1 179 ? 21.314 -9.533 17.534 1.00 33.94 179 ALA A C 1
ATOM 1365 O O . ALA A 1 179 ? 21.326 -9.240 16.337 1.00 33.94 179 ALA A O 1
ATOM 1366 N N . SER A 1 180 ? 22.304 -9.330 18.401 1.00 37.84 180 SER A N 1
ATOM 1367 C CA . SER A 1 180 ? 23.627 -8.746 18.185 1.00 37.84 180 SER A CA 1
ATOM 1368 C C . SER A 1 180 ? 24.428 -9.343 17.034 1.00 37.84 180 SER A C 1
ATOM 1370 O O . SER A 1 180 ? 24.309 -10.566 16.796 1.00 37.84 180 SER A O 1
#

Foldseek 3Di:
DVDLVVLVVLLVVLVVVVPDDDDPDDPCNLVSLLSNCQSPVVVSLVCLLVAALLDPPHDPVSVVSSLSSLVSCVVPNDPDDLQSSLVSLLSCCVPLVCLLVSLQSCLVSLVCVCLVSLLVLCPDPSNVPLSSVLSSLVSLVSRPDPVSVVSLVVVCVVCVPSSVVSVVVVVVVVPDDDDD

pLDDT: mean 92.06, std 12.92, range [33.94, 98.81]

Radius of gyration: 18.37 Å; chains: 1; bounding box: 42×34×49 Å

Sequence (180 aa):
ARDPAVRAGNAELLHKLILAPEDDFRAGFDGILGGYLLLDPTSGLSLIESRYLANPQAAVGDVRHAQAALRFYHEYGHELSAQQLSTAVRRLLARPEFAESAIVDLARWQDWDALPEVTSLFTKAGFAQPAVRRAVVGYLLECPEQRARLALASLRALDAAGVAEAEQVLSTTGSVPQAS

Secondary structure (DSSP, 8-state):
--SHHHHHHHHHHHHHHHHSPPPS--TTHHHHHHHHHHH-HHHHHHHHIIIIIS-TTS-HHHHHHHHHHHHHHHHH--SS-HHHHHHHHHGGGG-HHHHHHHHHHHHHTT-GGGHHHHHHHTTSTT---HHHHHHHHHHHHH--SHHHHHHHHHHHHH-HHHHHHHHHHHHHHTT-----